Protein AF-A0A920VE33-F1 (afdb_monomer_lite)

Structure (mmCIF, N/CA/C/O backbone):
data_AF-A0A920VE33-F1
#
_entry.id   AF-A0A920VE33-F1
#
loop_
_atom_site.group_PDB
_atom_site.id
_atom_site.type_symbol
_atom_site.label_atom_id
_atom_site.label_alt_id
_atom_site.label_comp_id
_atom_site.label_asym_id
_atom_site.label_entity_id
_atom_site.label_seq_id
_atom_site.pdbx_PDB_ins_code
_atom_site.Cartn_x
_atom_site.Cartn_y
_atom_site.Cartn_z
_atom_site.occupancy
_atom_site.B_iso_or_equiv
_atom_site.auth_seq_id
_atom_site.auth_comp_id
_atom_site.auth_asym_id
_atom_site.auth_atom_id
_atom_site.pdbx_PDB_model_num
ATOM 1 N N . MET A 1 1 ? -6.353 5.360 2.117 1.00 61.34 1 MET A N 1
ATOM 2 C CA . MET A 1 1 ? -6.678 6.238 3.251 1.00 61.34 1 MET A CA 1
ATOM 3 C C . MET A 1 1 ? -7.922 7.069 2.972 1.00 61.34 1 MET A C 1
ATOM 5 O O . MET A 1 1 ? -8.581 7.424 3.932 1.00 61.34 1 MET A O 1
ATOM 9 N N . ALA A 1 2 ? -8.288 7.326 1.706 1.00 62.31 2 ALA A N 1
ATOM 10 C CA . ALA A 1 2 ? -9.435 8.159 1.325 1.00 62.31 2 ALA A CA 1
ATOM 11 C C . ALA A 1 2 ? -10.730 7.906 2.129 1.00 62.31 2 ALA A C 1
ATOM 13 O O . ALA A 1 2 ? -11.336 8.854 2.617 1.00 62.31 2 ALA A O 1
ATOM 14 N N . ASP A 1 3 ? -11.102 6.641 2.351 1.00 73.75 3 ASP A N 1
ATOM 15 C CA . ASP A 1 3 ? -12.324 6.295 3.099 1.00 73.75 3 ASP A CA 1
ATOM 16 C C . ASP A 1 3 ? -12.146 6.281 4.629 1.00 73.75 3 ASP A C 1
ATOM 18 O O . ASP A 1 3 ? -13.125 6.258 5.377 1.00 73.75 3 ASP A O 1
ATOM 22 N N . LYS A 1 4 ? -10.898 6.242 5.110 1.00 83.25 4 LYS A N 1
ATOM 23 C CA . LYS A 1 4 ? -10.553 6.191 6.535 1.00 83.25 4 LYS A CA 1
ATOM 24 C C . LYS A 1 4 ? -9.202 6.884 6.783 1.00 83.25 4 LYS A C 1
ATOM 26 O O . LYS A 1 4 ? -8.194 6.195 6.929 1.00 83.25 4 LYS A O 1
ATOM 31 N N . PRO A 1 5 ? -9.165 8.229 6.776 1.00 79.44 5 PRO A N 1
ATOM 32 C CA . PRO A 1 5 ? -7.918 8.995 6.848 1.00 79.44 5 PRO A CA 1
ATOM 33 C C . PRO A 1 5 ? -7.216 8.891 8.209 1.00 79.44 5 PRO A C 1
ATOM 35 O O . PRO A 1 5 ? -6.009 9.075 8.280 1.00 79.44 5 PRO A O 1
ATOM 38 N N . ASP A 1 6 ? -7.951 8.537 9.267 1.00 84.44 6 ASP A N 1
ATOM 39 C CA . ASP A 1 6 ? -7.420 8.395 10.630 1.00 84.44 6 ASP A CA 1
ATOM 40 C C . ASP A 1 6 ? -6.983 6.957 10.972 1.00 84.44 6 ASP A C 1
ATOM 42 O O . ASP A 1 6 ? -6.765 6.637 12.143 1.00 84.44 6 ASP A O 1
ATOM 46 N N . ALA A 1 7 ? -6.908 6.054 9.985 1.00 90.81 7 ALA A N 1
ATOM 47 C CA . ALA A 1 7 ? -6.475 4.679 10.234 1.00 90.81 7 ALA A CA 1
ATOM 48 C C . ALA A 1 7 ? -5.038 4.647 10.778 1.00 90.81 7 ALA A C 1
ATOM 50 O O . ALA A 1 7 ? -4.167 5.391 10.330 1.00 90.81 7 ALA A O 1
ATOM 51 N N . GLU A 1 8 ? -4.760 3.745 11.718 1.00 90.81 8 GLU A N 1
ATOM 52 C CA . GLU A 1 8 ? -3.427 3.645 12.320 1.00 90.81 8 GLU A CA 1
ATOM 53 C C . GLU A 1 8 ? -2.406 3.032 11.349 1.00 90.81 8 GLU A C 1
ATOM 55 O O . GLU A 1 8 ? -1.228 3.394 11.367 1.00 90.81 8 GLU A O 1
ATOM 60 N N . VAL A 1 9 ? -2.858 2.094 10.512 1.00 93.81 9 VAL A N 1
ATOM 61 C CA . VAL A 1 9 ? -2.021 1.310 9.600 1.00 93.81 9 VAL A CA 1
ATOM 62 C C . VAL A 1 9 ? -2.488 1.484 8.158 1.00 93.81 9 VAL A C 1
ATOM 64 O O . VAL A 1 9 ? -3.673 1.351 7.847 1.00 93.81 9 VAL A O 1
ATOM 67 N N . LEU A 1 10 ? -1.551 1.708 7.241 1.00 94.88 10 LEU A N 1
ATOM 68 C CA . LEU A 1 10 ? -1.817 1.555 5.817 1.00 94.88 10 LEU A CA 1
ATOM 69 C C . LEU A 1 10 ? -1.436 0.143 5.367 1.00 94.88 10 LEU A C 1
ATOM 71 O O . LEU A 1 10 ? -0.264 -0.204 5.333 1.00 94.88 10 LEU A O 1
ATOM 75 N N . PHE A 1 11 ? -2.412 -0.648 4.930 1.00 95.31 11 PHE A N 1
ATOM 76 C CA . PHE A 1 11 ? -2.139 -1.901 4.238 1.00 95.31 11 PHE A CA 1
ATOM 77 C C . PHE A 1 11 ? -1.890 -1.632 2.747 1.00 95.31 11 PHE A C 1
ATOM 79 O O . PHE A 1 11 ? -2.834 -1.448 1.977 1.00 95.31 11 PHE A O 1
ATOM 86 N N . TRP A 1 12 ? -0.618 -1.622 2.341 1.00 94.12 12 TRP A N 1
ATOM 87 C CA . TRP A 1 12 ? -0.226 -1.538 0.931 1.00 94.12 12 TRP A CA 1
ATOM 88 C C . TRP A 1 12 ? -0.457 -2.892 0.247 1.00 94.12 12 TRP A C 1
ATOM 90 O O . TRP A 1 12 ? 0.220 -3.881 0.539 1.00 94.12 12 TRP A O 1
ATOM 100 N N . VAL A 1 13 ? -1.427 -2.951 -0.666 1.00 94.44 13 VAL A N 1
ATOM 101 C CA . VAL A 1 13 ? -1.893 -4.203 -1.290 1.00 94.44 13 VAL A CA 1
ATOM 102 C C . VAL A 1 13 ? -0.879 -4.747 -2.300 1.00 94.44 13 VAL A C 1
ATOM 104 O O . VAL A 1 13 ? -0.642 -5.956 -2.375 1.00 94.44 13 VAL A O 1
ATOM 107 N N . GLY A 1 14 ? -0.266 -3.855 -3.067 1.00 92.31 14 GLY A N 1
ATOM 108 C CA . GLY A 1 14 ? 0.693 -4.145 -4.116 1.00 92.31 14 GLY A CA 1
ATOM 109 C C . GLY A 1 14 ? 0.023 -4.534 -5.435 1.00 92.31 14 GLY A C 1
ATOM 110 O O . GLY A 1 14 ? -1.116 -4.996 -5.502 1.00 92.31 14 GLY A O 1
ATOM 111 N N . CYS A 1 15 ? 0.783 -4.412 -6.523 1.00 91.50 15 CYS A N 1
ATOM 112 C CA . CYS A 1 15 ? 0.275 -4.634 -7.876 1.00 91.50 15 CYS A CA 1
ATOM 113 C C . CYS A 1 15 ? -0.148 -6.088 -8.144 1.00 91.50 15 CYS A C 1
ATOM 115 O O . CYS A 1 15 ? -1.147 -6.326 -8.817 1.00 91.50 15 CYS A O 1
ATOM 117 N N . THR A 1 16 ? 0.576 -7.078 -7.610 1.00 92.94 16 THR A N 1
ATOM 118 C CA . THR A 1 16 ? 0.268 -8.491 -7.888 1.00 92.94 16 THR A CA 1
ATOM 119 C C . THR A 1 16 ? -1.052 -8.921 -7.242 1.00 92.94 16 THR A C 1
ATOM 121 O O . THR A 1 16 ? -1.907 -9.432 -7.962 1.00 92.94 16 THR A O 1
ATOM 124 N N . PRO A 1 17 ? -1.295 -8.712 -5.933 1.00 91.81 17 PRO A N 1
ATOM 125 C CA . PRO A 1 17 ? -2.585 -9.060 -5.344 1.00 91.81 17 PRO A CA 1
ATOM 126 C C . PRO A 1 17 ? -3.747 -8.209 -5.866 1.00 91.81 17 PRO A C 1
ATOM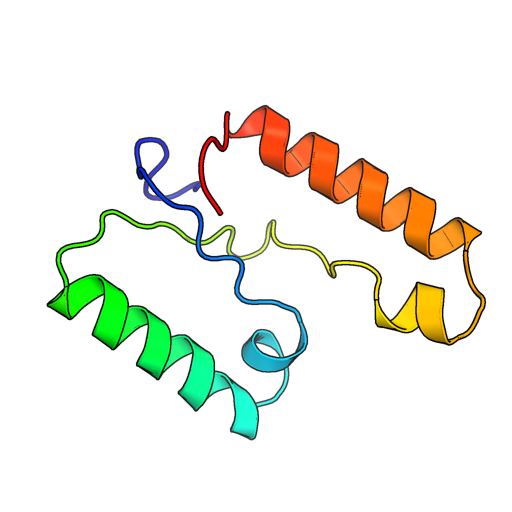 128 O O . PRO A 1 17 ? -4.876 -8.687 -5.820 1.00 91.81 17 PRO A O 1
ATOM 131 N N . ALA A 1 18 ? -3.496 -6.998 -6.375 1.00 91.12 18 ALA A N 1
ATOM 132 C CA . ALA A 1 18 ? -4.528 -6.159 -6.984 1.00 91.12 18 ALA A CA 1
ATOM 133 C C . ALA A 1 18 ? -4.951 -6.650 -8.385 1.00 91.12 18 ALA A C 1
ATOM 135 O O . ALA A 1 18 ? -6.147 -6.744 -8.671 1.00 91.12 18 ALA A O 1
ATOM 136 N N . LEU A 1 19 ? -3.989 -7.005 -9.245 1.00 90.06 19 LEU A N 1
ATOM 137 C CA . LEU A 1 19 ? -4.237 -7.283 -10.667 1.00 90.06 19 LEU A CA 1
ATOM 138 C C . LEU A 1 19 ? -4.426 -8.773 -10.986 1.00 90.06 19 LEU A C 1
ATOM 140 O O . LEU A 1 19 ? -5.245 -9.121 -11.834 1.00 90.06 19 LEU A O 1
ATOM 144 N N . GLU A 1 20 ? -3.706 -9.671 -10.310 1.00 93.88 20 GLU A N 1
ATOM 145 C CA . GLU A 1 20 ? -3.776 -11.109 -10.591 1.00 93.88 20 GLU A CA 1
ATOM 146 C C . GLU A 1 20 ? -4.917 -11.772 -9.814 1.00 93.88 20 GLU A C 1
ATOM 148 O O . GLU A 1 20 ? -4.871 -11.891 -8.586 1.00 93.88 20 GLU A O 1
ATOM 153 N N . GLN A 1 21 ? -5.927 -12.285 -10.526 1.00 93.62 21 GLN A N 1
ATOM 154 C CA . GLN A 1 21 ? -7.138 -12.867 -9.929 1.00 93.62 21 GLN A CA 1
ATOM 155 C C . GLN A 1 21 ? -6.828 -13.978 -8.912 1.00 93.62 21 GLN A C 1
ATOM 157 O O . GLN A 1 21 ? -7.455 -14.048 -7.850 1.00 93.62 21 GLN A O 1
ATOM 162 N N . ARG A 1 22 ? -5.828 -14.823 -9.200 1.00 93.25 22 ARG A N 1
ATOM 163 C CA . ARG A 1 22 ? -5.372 -15.883 -8.286 1.00 93.25 22 ARG A CA 1
ATOM 164 C C . ARG A 1 22 ? -4.786 -15.314 -6.989 1.00 93.25 22 ARG A C 1
ATOM 166 O O . ARG A 1 22 ? -4.942 -15.914 -5.928 1.00 93.25 22 ARG A O 1
ATOM 173 N N . SER A 1 23 ? -4.134 -14.160 -7.071 1.00 94.62 23 SER A N 1
ATOM 174 C CA . SER A 1 23 ? -3.432 -13.508 -5.962 1.00 94.62 23 SER A CA 1
ATOM 175 C C . SER A 1 23 ? -4.354 -12.634 -5.106 1.00 94.62 23 SER A C 1
ATOM 177 O O . SER A 1 23 ? -4.086 -12.454 -3.920 1.00 94.62 23 SER A O 1
ATOM 179 N N . GLN A 1 24 ? -5.489 -12.166 -5.636 1.00 95.00 24 GLN A N 1
ATOM 180 C CA . GLN A 1 24 ? -6.461 -11.360 -4.879 1.00 95.00 24 GLN A CA 1
ATOM 181 C C . GLN A 1 24 ? -6.977 -12.043 -3.601 1.00 95.00 24 GLN A C 1
ATOM 183 O O . GLN A 1 24 ? -7.313 -11.380 -2.617 1.00 95.00 24 GLN A O 1
ATOM 188 N N . ALA A 1 25 ? -7.053 -13.380 -3.586 1.00 96.19 25 ALA A N 1
ATOM 189 C CA . ALA A 1 25 ? -7.455 -14.128 -2.395 1.00 96.19 25 ALA A CA 1
ATOM 190 C C . ALA A 1 25 ? -6.499 -13.906 -1.210 1.00 96.19 25 ALA A C 1
ATOM 192 O O . ALA A 1 25 ? -6.944 -13.932 -0.062 1.00 96.19 25 ALA A O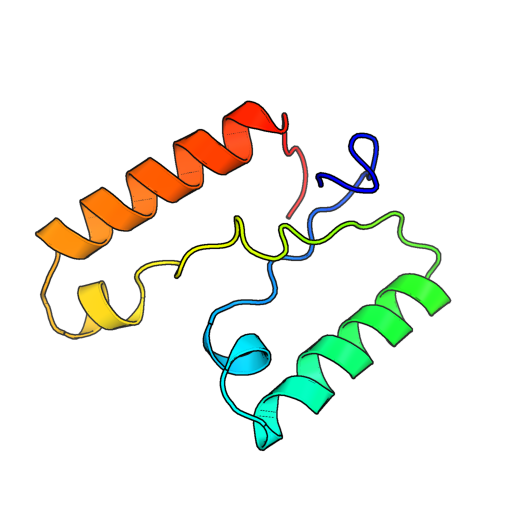 1
ATOM 193 N N . ILE A 1 26 ? -5.218 -13.637 -1.481 1.00 96.38 26 ILE A N 1
ATOM 194 C CA . ILE A 1 26 ? -4.194 -13.376 -0.466 1.00 96.38 26 ILE A CA 1
ATOM 195 C C . ILE A 1 26 ? -4.482 -12.039 0.220 1.00 96.38 26 ILE A C 1
ATOM 197 O O . ILE A 1 26 ? -4.634 -12.011 1.439 1.00 96.38 26 ILE A O 1
ATOM 201 N N . ALA A 1 27 ? -4.667 -10.961 -0.552 1.00 95.44 27 ALA A N 1
ATOM 202 C CA . ALA A 1 27 ? -4.992 -9.640 -0.006 1.00 95.44 27 ALA A CA 1
ATOM 203 C C . ALA A 1 27 ? -6.299 -9.658 0.801 1.00 95.44 27 ALA A C 1
ATOM 205 O O . ALA A 1 27 ? -6.351 -9.158 1.924 1.00 95.44 27 ALA A O 1
ATOM 206 N N . ARG A 1 28 ? -7.341 -10.327 0.283 1.00 95.88 28 ARG A N 1
ATOM 207 C CA . ARG A 1 28 ? -8.609 -10.508 1.011 1.00 95.88 28 ARG A CA 1
ATOM 208 C C . ARG A 1 28 ? -8.432 -11.293 2.311 1.00 95.88 28 ARG A C 1
ATOM 210 O O . ARG A 1 28 ? -9.106 -10.996 3.294 1.00 95.88 28 ARG A O 1
ATOM 217 N N . SER A 1 29 ? -7.562 -12.300 2.328 1.00 97.50 29 SER A N 1
ATOM 218 C CA . SER A 1 29 ? -7.291 -13.086 3.537 1.00 97.50 29 SER A CA 1
ATOM 219 C C . SER A 1 29 ? -6.512 -12.273 4.565 1.00 97.50 29 SER A C 1
ATOM 221 O O . SER A 1 29 ? -6.877 -12.295 5.736 1.00 97.50 29 SER A O 1
ATOM 223 N N . MET A 1 30 ? -5.524 -11.485 4.133 1.00 97.00 30 MET A N 1
ATOM 224 C CA . MET A 1 30 ? -4.801 -10.564 5.012 1.00 97.00 30 MET A CA 1
ATOM 225 C C . MET A 1 30 ? -5.749 -9.537 5.641 1.00 97.00 30 MET A C 1
ATOM 227 O O . MET A 1 30 ? -5.778 -9.395 6.859 1.00 97.00 30 MET A O 1
ATOM 231 N N . ALA A 1 31 ? -6.618 -8.912 4.842 1.00 95.88 31 ALA A N 1
ATOM 232 C CA . ALA A 1 31 ? -7.619 -7.974 5.347 1.00 95.88 31 ALA A CA 1
ATOM 233 C C . ALA A 1 31 ? -8.557 -8.613 6.392 1.00 95.88 31 ALA A C 1
ATOM 235 O O . ALA A 1 31 ? -8.908 -7.978 7.386 1.00 95.88 31 ALA A O 1
ATOM 236 N N . LYS A 1 32 ? -8.941 -9.887 6.210 1.00 97.75 32 LYS A N 1
ATOM 237 C CA . LYS A 1 32 ? -9.720 -10.635 7.213 1.00 97.75 32 LYS A CA 1
ATOM 238 C C . LYS A 1 32 ? -8.937 -10.849 8.508 1.00 97.75 32 LYS A C 1
ATOM 240 O O . LYS A 1 32 ? -9.525 -10.701 9.574 1.00 97.75 32 LYS A O 1
ATOM 245 N N . VAL A 1 33 ? -7.649 -11.185 8.421 1.00 97.75 33 VAL A N 1
ATOM 246 C CA . VAL A 1 33 ? -6.778 -11.360 9.595 1.00 97.75 33 VAL A CA 1
ATOM 247 C C . VAL A 1 33 ? -6.632 -10.044 10.354 1.00 97.75 33 VAL A C 1
ATOM 249 O O . VAL A 1 33 ? -6.873 -10.025 11.556 1.00 97.75 33 VAL A O 1
ATOM 252 N N . LEU A 1 34 ? -6.331 -8.941 9.663 1.00 96.12 34 LEU A N 1
ATOM 253 C CA . LEU A 1 34 ? -6.218 -7.612 10.275 1.00 96.12 34 LEU A CA 1
ATOM 254 C C . LEU A 1 34 ? -7.522 -7.198 10.967 1.00 96.1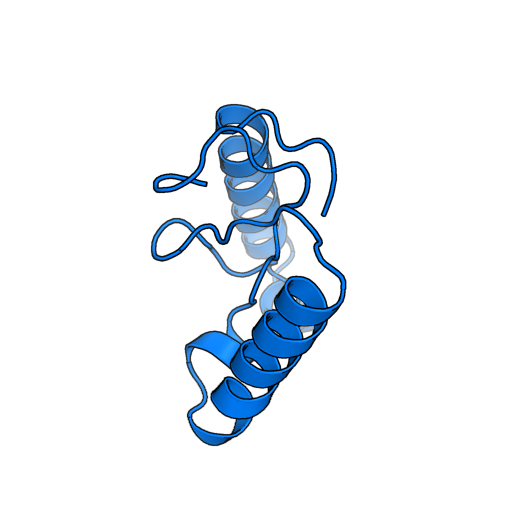2 34 LEU A C 1
ATOM 256 O O . LEU A 1 34 ? -7.507 -6.764 12.117 1.00 96.12 34 LEU A O 1
ATOM 260 N N . LYS A 1 35 ? -8.665 -7.431 10.310 1.00 95.94 35 LYS A N 1
ATOM 261 C CA . LYS A 1 35 ? -9.985 -7.169 10.893 1.00 95.94 35 LYS A CA 1
ATOM 262 C C . LYS A 1 35 ? -10.264 -8.035 12.125 1.00 95.94 35 LYS A C 1
ATOM 264 O O . LYS A 1 35 ? -10.799 -7.530 13.105 1.00 95.94 35 LYS A O 1
ATOM 269 N N . ALA A 1 36 ? -9.912 -9.321 12.091 1.00 97.81 36 ALA A N 1
ATOM 270 C CA . ALA A 1 36 ? -10.081 -10.228 13.228 1.00 97.81 36 ALA A CA 1
ATOM 271 C C . ALA A 1 36 ? -9.156 -9.875 14.404 1.00 97.81 36 ALA A C 1
ATOM 273 O O . ALA A 1 36 ? -9.542 -10.045 15.556 1.00 97.81 36 ALA A O 1
ATOM 274 N N . ALA A 1 37 ? -7.965 -9.349 14.114 1.00 97.12 37 ALA A N 1
ATOM 275 C CA . ALA A 1 37 ? -7.023 -8.846 15.105 1.00 97.12 37 ALA A CA 1
ATOM 276 C C . ALA A 1 37 ? -7.412 -7.464 15.670 1.00 97.12 37 ALA A C 1
ATOM 278 O O . ALA A 1 37 ? -6.741 -6.972 16.572 1.00 97.12 37 ALA A O 1
ATOM 279 N N . GLY A 1 38 ? -8.477 -6.836 15.155 1.00 95.69 38 GLY A N 1
ATOM 280 C CA . GLY A 1 38 ? -8.913 -5.506 15.582 1.00 95.69 38 GLY A CA 1
ATOM 281 C C . GLY A 1 38 ? -7.955 -4.384 15.177 1.00 95.69 38 GLY A C 1
ATOM 282 O O . GLY A 1 38 ? -7.991 -3.319 15.786 1.00 95.69 38 GLY A O 1
ATOM 283 N N . VAL A 1 39 ? -7.100 -4.611 14.174 1.00 95.44 39 VAL A N 1
ATOM 284 C CA . VAL A 1 39 ? -6.182 -3.587 13.664 1.00 95.44 39 VAL A CA 1
ATOM 285 C C . VAL A 1 39 ? -6.989 -2.531 12.921 1.00 95.44 39 VAL A C 1
ATOM 287 O O . VAL A 1 39 ? -7.789 -2.859 12.040 1.00 95.44 39 VAL A O 1
ATOM 290 N N . ASP A 1 40 ? -6.765 -1.262 13.255 1.00 93.56 40 ASP A N 1
ATOM 291 C CA . ASP A 1 40 ? -7.306 -0.155 12.482 1.00 93.56 40 ASP A CA 1
ATOM 292 C C . ASP A 1 40 ? -6.439 0.083 11.240 1.00 93.56 40 ASP A C 1
ATOM 294 O O . ASP A 1 40 ? -5.351 0.651 11.334 1.00 93.56 40 ASP A O 1
ATOM 298 N N . PHE A 1 41 ? -6.914 -0.381 10.081 1.00 94.69 41 PHE A N 1
ATOM 299 C CA . PHE A 1 41 ? -6.195 -0.237 8.822 1.00 94.69 41 PHE A CA 1
ATOM 300 C C . PHE A 1 41 ? -7.045 0.356 7.694 1.00 94.69 41 PHE A C 1
ATOM 302 O O . PHE A 1 41 ? -8.267 0.187 7.648 1.00 94.69 41 PHE A O 1
ATOM 309 N N . ALA A 1 42 ? -6.364 0.987 6.738 1.00 94.75 42 ALA A N 1
ATOM 310 C CA . ALA A 1 42 ? -6.910 1.444 5.463 1.00 94.75 42 ALA A CA 1
ATOM 311 C C . ALA A 1 42 ? -6.069 0.925 4.285 1.00 94.75 42 ALA A C 1
ATOM 313 O O . ALA A 1 42 ? -4.962 0.430 4.473 1.00 94.75 42 ALA A O 1
ATOM 314 N N . ILE A 1 43 ? -6.584 1.064 3.062 1.00 94.06 43 ILE A N 1
ATOM 315 C CA . ILE A 1 43 ? -5.855 0.820 1.802 1.00 94.06 43 ILE A CA 1
ATOM 316 C C . ILE A 1 43 ? -5.856 2.099 0.961 1.00 94.06 43 ILE A C 1
ATOM 318 O O . ILE A 1 43 ? -6.731 2.944 1.157 1.00 94.06 43 ILE A O 1
ATOM 322 N N . LEU A 1 44 ? -4.907 2.270 0.038 1.00 92.00 44 LEU A N 1
ATOM 323 C CA . LEU A 1 44 ? -4.866 3.437 -0.860 1.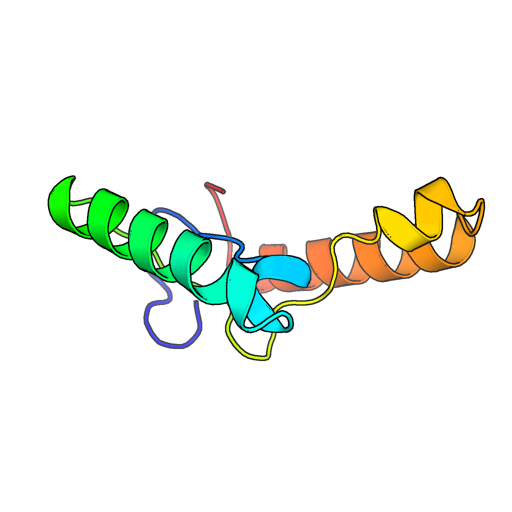00 92.00 44 LEU A CA 1
ATOM 324 C C . LEU A 1 44 ? -5.877 3.356 -2.018 1.00 92.00 44 LEU A C 1
ATOM 326 O O . LEU A 1 44 ? -6.255 4.391 -2.552 1.00 92.00 44 LEU A O 1
ATOM 330 N N . GLY A 1 45 ? -6.363 2.159 -2.360 1.00 89.75 45 GLY A N 1
ATOM 331 C CA . GLY A 1 45 ? -7.301 1.988 -3.472 1.00 89.75 45 GLY A CA 1
ATOM 332 C C . GLY A 1 45 ? -6.642 2.347 -4.805 1.00 89.75 45 GLY A C 1
ATOM 333 O O . GLY A 1 45 ? -5.522 1.914 -5.065 1.00 89.75 45 GLY A O 1
ATOM 334 N N . ASP A 1 46 ? -7.321 3.152 -5.621 1.00 89.44 46 ASP A N 1
ATOM 335 C CA . ASP A 1 46 ? -6.843 3.549 -6.955 1.00 89.44 46 ASP A CA 1
ATOM 336 C C . ASP A 1 46 ? -5.636 4.504 -6.918 1.00 89.44 46 ASP A C 1
ATOM 338 O O . ASP A 1 46 ? -4.944 4.666 -7.921 1.00 89.44 46 ASP A O 1
ATOM 342 N N . GLU A 1 47 ? -5.352 5.121 -5.768 1.00 90.62 47 GLU A N 1
ATOM 343 C CA . GLU A 1 47 ? -4.164 5.964 -5.576 1.00 90.62 47 GLU A CA 1
ATOM 344 C C . GLU A 1 47 ? -2.895 5.144 -5.306 1.00 90.62 47 GLU A C 1
ATOM 346 O O . GLU A 1 47 ? -1.785 5.681 -5.295 1.00 90.62 47 GLU A O 1
ATOM 351 N N . GLU A 1 48 ? -3.031 3.833 -5.093 1.00 91.75 48 GLU A N 1
ATOM 352 C CA . GLU A 1 48 ? -1.886 2.956 -4.905 1.00 91.75 48 GLU A CA 1
ATOM 353 C C . GLU A 1 48 ? -1.141 2.732 -6.222 1.00 91.75 48 GLU A C 1
ATOM 355 O O . GLU A 1 48 ? -1.695 2.243 -7.207 1.00 91.75 48 GLU A O 1
ATOM 360 N N . THR A 1 49 ? 0.157 3.021 -6.222 1.00 91.88 49 THR A N 1
ATOM 361 C CA . THR A 1 49 ? 1.031 2.757 -7.367 1.00 91.88 49 THR A CA 1
ATOM 362 C C . THR A 1 49 ? 1.996 1.606 -7.059 1.00 91.88 49 THR A C 1
ATOM 364 O O . THR A 1 49 ? 2.197 1.194 -5.916 1.00 91.88 49 THR A O 1
ATOM 367 N N . CYS A 1 50 ? 2.577 1.011 -8.104 1.00 93.06 50 CYS A N 1
ATOM 368 C CA . CYS A 1 50 ? 3.597 -0.024 -7.963 1.00 93.06 50 CYS A CA 1
ATOM 369 C C . CYS A 1 50 ? 4.792 0.482 -7.135 1.00 93.06 50 CYS A C 1
ATOM 371 O O . CYS A 1 50 ? 5.256 1.606 -7.316 1.00 93.06 50 CYS A O 1
ATOM 373 N N . THR A 1 51 ? 5.363 -0.388 -6.300 1.00 93.62 51 THR A N 1
ATOM 374 C CA . THR A 1 51 ? 6.578 -0.095 -5.516 1.00 93.62 51 THR A CA 1
ATOM 375 C C . THR A 1 51 ? 7.830 0.100 -6.378 1.00 93.62 51 THR A C 1
ATOM 377 O O . THR A 1 51 ? 8.855 0.564 -5.888 1.00 93.62 51 THR A O 1
ATOM 380 N N . GLY A 1 52 ? 7.778 -0.289 -7.656 1.00 95.12 52 GLY A N 1
ATOM 381 C CA . GLY A 1 52 ? 8.901 -0.204 -8.587 1.00 95.12 52 GLY A CA 1
ATOM 382 C C . GLY A 1 52 ? 9.896 -1.370 -8.511 1.00 95.12 52 GLY A C 1
ATOM 383 O O . GLY A 1 52 ? 10.852 -1.371 -9.284 1.00 95.12 52 GLY A O 1
ATOM 384 N N . ASP A 1 53 ? 9.667 -2.389 -7.665 1.00 94.75 53 ASP A N 1
ATOM 385 C CA . ASP A 1 53 ? 10.532 -3.587 -7.577 1.00 94.75 53 ASP A CA 1
ATOM 386 C C . ASP A 1 53 ? 10.787 -4.252 -8.949 1.00 94.75 53 ASP A C 1
ATOM 388 O O . ASP A 1 53 ? 11.957 -4.478 -9.273 1.00 94.75 53 ASP A O 1
ATOM 392 N N . PRO A 1 54 ? 9.777 -4.472 -9.822 1.00 93.81 54 PRO A N 1
ATOM 393 C CA . PRO A 1 54 ? 10.027 -5.048 -11.142 1.00 93.81 54 PRO A CA 1
ATOM 394 C C . PRO A 1 54 ? 10.924 -4.166 -12.017 1.00 93.81 54 PRO A C 1
ATOM 396 O O . PRO A 1 54 ? 11.847 -4.671 -12.653 1.00 93.81 54 PRO A O 1
ATOM 399 N N . ALA A 1 55 ? 10.686 -2.849 -12.031 1.00 95.81 55 ALA A N 1
ATOM 400 C CA . ALA A 1 55 ? 11.486 -1.905 -12.810 1.00 95.81 55 ALA A CA 1
ATOM 401 C C . ALA A 1 55 ? 12.952 -1.936 -12.363 1.00 95.81 55 ALA A C 1
ATOM 403 O O . ALA A 1 55 ? 13.851 -2.074 -13.195 1.00 95.81 55 ALA A O 1
ATOM 404 N N . ARG A 1 56 ? 13.181 -1.918 -11.045 1.00 96.75 56 ARG A N 1
ATOM 405 C CA . ARG A 1 56 ? 14.518 -1.994 -10.456 1.00 96.75 56 ARG A CA 1
ATOM 406 C C . ARG A 1 56 ? 15.225 -3.307 -10.788 1.00 96.75 56 ARG A C 1
ATOM 408 O O . ARG A 1 56 ? 16.379 -3.290 -11.207 1.00 96.75 56 ARG A O 1
ATOM 415 N N . ARG A 1 57 ? 14.533 -4.446 -10.665 1.00 96.25 57 ARG A N 1
ATOM 416 C CA . ARG A 1 57 ? 15.085 -5.778 -10.988 1.00 96.25 57 ARG A CA 1
ATOM 417 C C . ARG A 1 57 ? 15.453 -5.935 -12.460 1.00 96.25 57 ARG A C 1
ATOM 419 O O . ARG A 1 57 ? 16.401 -6.647 -12.770 1.00 96.25 57 ARG A O 1
ATOM 426 N N . MET A 1 58 ? 14.732 -5.263 -13.354 1.00 96.94 58 MET A N 1
ATOM 427 C CA . MET A 1 58 ? 15.047 -5.218 -14.786 1.00 96.94 58 MET A CA 1
ATOM 428 C C . MET A 1 58 ? 16.168 -4.220 -15.130 1.00 96.94 58 MET A C 1
ATOM 430 O O . MET A 1 58 ? 16.492 -4.055 -16.303 1.00 96.94 58 MET A O 1
ATOM 434 N N . GLY A 1 59 ? 16.756 -3.544 -14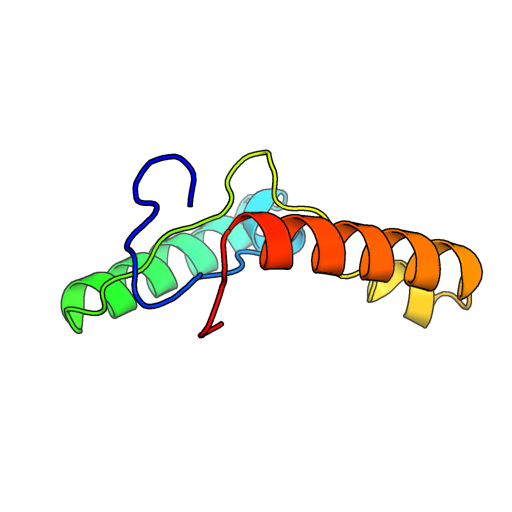.137 1.00 97.50 59 GLY A N 1
ATOM 435 C CA . GLY A 1 59 ? 17.815 -2.551 -14.329 1.00 97.50 59 GLY A CA 1
ATOM 436 C C . GLY A 1 59 ? 17.315 -1.165 -14.744 1.00 97.50 59 GLY A C 1
ATOM 437 O O . GLY A 1 59 ? 18.124 -0.289 -15.043 1.00 97.50 59 GLY A O 1
ATOM 438 N N . ASN A 1 60 ? 15.999 -0.929 -14.748 1.00 97.88 60 ASN A N 1
ATOM 439 C CA . ASN A 1 60 ? 15.419 0.382 -15.029 1.00 97.88 60 ASN A CA 1
ATOM 440 C C . ASN A 1 60 ? 15.367 1.232 -13.751 1.00 97.88 60 ASN A C 1
ATOM 442 O O . ASN A 1 60 ? 14.304 1.484 -13.178 1.00 97.88 60 ASN A O 1
ATOM 446 N N . GLU A 1 61 ? 16.547 1.654 -13.296 1.00 97.31 61 GLU A N 1
ATOM 447 C CA . GLU A 1 61 ? 16.706 2.434 -12.066 1.00 97.31 61 GLU A CA 1
ATOM 448 C C . GLU A 1 61 ? 16.000 3.794 -12.165 1.00 97.31 61 GLU A C 1
ATOM 450 O O . GLU A 1 61 ? 15.376 4.226 -11.204 1.00 97.31 61 GLU A O 1
ATOM 455 N N . TYR A 1 62 ? 16.012 4.442 -13.336 1.00 97.56 62 TYR A N 1
ATOM 456 C CA . TYR A 1 62 ? 15.340 5.733 -13.525 1.00 97.56 62 TYR A CA 1
ATOM 457 C C . TYR A 1 62 ? 13.829 5.644 -13.268 1.00 97.56 62 TYR A C 1
ATOM 459 O O . TYR A 1 62 ? 13.279 6.447 -12.517 1.00 97.56 62 TYR A O 1
ATOM 467 N N . LEU A 1 63 ? 13.161 4.631 -13.830 1.00 97.00 63 LEU A N 1
ATOM 468 C CA . LEU A 1 63 ? 11.737 4.414 -13.578 1.00 97.00 63 LEU A CA 1
ATOM 469 C C . LEU A 1 63 ? 11.465 4.042 -12.116 1.00 97.00 63 LEU A C 1
ATOM 471 O O . LEU A 1 63 ? 10.473 4.497 -11.552 1.00 97.00 63 LEU A O 1
ATOM 475 N N . PHE A 1 64 ? 12.337 3.247 -11.489 1.00 97.94 64 PHE A N 1
ATOM 476 C CA . PHE A 1 64 ? 12.225 2.963 -10.059 1.00 97.94 64 PHE A CA 1
ATOM 477 C C . PHE A 1 64 ? 12.275 4.249 -9.223 1.00 97.94 64 PHE A C 1
ATOM 479 O O . PHE A 1 64 ? 11.422 4.420 -8.358 1.00 97.94 64 PHE A O 1
ATOM 486 N N . GLN A 1 65 ? 13.201 5.170 -9.508 1.00 97.62 65 GLN A N 1
ATOM 487 C CA . GLN A 1 65 ? 13.306 6.446 -8.790 1.00 97.62 65 GLN A CA 1
ATOM 488 C C . GLN A 1 65 ? 12.039 7.302 -8.954 1.00 97.62 65 GLN A C 1
ATOM 490 O O . GLN A 1 65 ? 11.558 7.858 -7.971 1.00 97.62 65 GLN A O 1
ATOM 495 N N . ILE A 1 66 ? 11.446 7.350 -10.156 1.00 97.50 66 ILE A N 1
ATOM 496 C CA . ILE A 1 66 ? 10.168 8.050 -10.388 1.00 97.50 66 ILE A CA 1
ATOM 497 C C . ILE A 1 66 ? 9.043 7.438 -9.544 1.00 97.50 66 ILE A C 1
ATOM 499 O O . ILE A 1 66 ? 8.340 8.160 -8.841 1.00 97.50 66 ILE A O 1
ATOM 503 N N . LEU A 1 67 ? 8.881 6.112 -9.590 1.00 96.50 67 LEU A N 1
ATOM 504 C CA . LEU A 1 67 ? 7.821 5.419 -8.849 1.00 96.50 67 LEU A CA 1
ATOM 505 C C . LEU A 1 67 ? 8.022 5.542 -7.333 1.00 96.50 67 LEU A C 1
ATOM 507 O O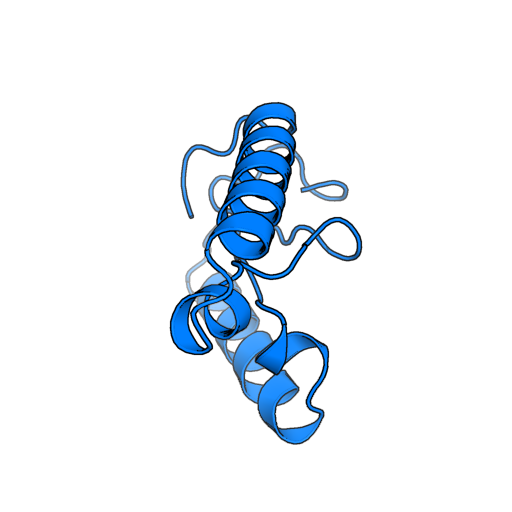 . LEU A 1 67 ? 7.064 5.755 -6.597 1.00 96.50 67 LEU A O 1
ATOM 511 N N . ALA A 1 68 ? 9.265 5.440 -6.858 1.00 96.25 68 ALA A N 1
ATOM 512 C CA . ALA A 1 68 ? 9.601 5.629 -5.453 1.00 96.25 68 ALA A CA 1
ATOM 513 C C . ALA A 1 68 ? 9.258 7.048 -4.984 1.00 96.25 68 ALA A C 1
ATOM 515 O O . ALA A 1 68 ? 8.625 7.199 -3.942 1.00 96.25 68 ALA A O 1
ATOM 516 N N . GLN A 1 69 ? 9.614 8.069 -5.768 1.00 96.94 69 GLN A N 1
ATOM 517 C CA . GLN A 1 69 ? 9.306 9.461 -5.451 1.00 96.94 69 GLN A CA 1
ATOM 518 C C . GLN A 1 69 ? 7.792 9.713 -5.406 1.00 96.94 69 GLN A C 1
ATOM 520 O O . GLN A 1 69 ? 7.301 10.272 -4.428 1.00 96.94 69 GLN A O 1
ATOM 525 N N . GLN A 1 70 ? 7.045 9.225 -6.400 1.00 96.19 70 GLN A N 1
ATOM 526 C CA . GLN A 1 70 ? 5.583 9.327 -6.422 1.00 96.19 70 GLN A CA 1
ATOM 527 C C . GLN A 1 70 ? 4.953 8.666 -5.186 1.00 96.19 70 GLN A C 1
ATOM 529 O O . GLN A 1 70 ? 4.095 9.253 -4.534 1.00 96.19 70 GLN A O 1
ATOM 534 N N . ASN A 1 71 ? 5.413 7.467 -4.821 1.00 94.62 71 ASN A N 1
ATOM 535 C CA . ASN A 1 71 ? 4.916 6.776 -3.635 1.00 94.62 71 ASN A CA 1
ATOM 536 C C . ASN A 1 71 ? 5.222 7.552 -2.345 1.00 94.62 71 ASN A C 1
ATOM 538 O O . ASN A 1 71 ? 4.363 7.639 -1.473 1.00 94.62 71 ASN A O 1
ATOM 542 N N . ILE A 1 72 ? 6.420 8.133 -2.216 1.00 94.88 72 ILE A N 1
ATOM 543 C CA . ILE A 1 72 ? 6.781 8.979 -1.067 1.00 94.88 72 ILE A CA 1
ATOM 544 C C . ILE A 1 72 ? 5.830 10.177 -0.967 1.00 94.88 72 ILE A C 1
ATOM 546 O O . ILE A 1 72 ? 5.349 10.485 0.121 1.00 94.88 72 ILE A O 1
ATOM 550 N N . GLU A 1 73 ? 5.532 10.834 -2.086 1.00 95.00 73 GLU A N 1
ATOM 551 C CA . GLU A 1 73 ? 4.610 11.973 -2.131 1.00 95.00 73 GLU A CA 1
ATOM 552 C C . GLU A 1 73 ? 3.196 11.584 -1.689 1.00 95.00 73 GLU A C 1
ATOM 554 O O . GLU A 1 73 ? 2.632 12.248 -0.818 1.00 95.00 73 GLU A O 1
ATOM 559 N N . THR A 1 74 ? 2.660 10.474 -2.203 1.00 93.50 74 THR A N 1
ATOM 560 C CA . THR A 1 74 ? 1.345 9.954 -1.799 1.00 93.50 74 THR A CA 1
ATOM 561 C C . THR A 1 74 ? 1.312 9.559 -0.321 1.00 93.50 74 THR A C 1
ATOM 563 O O . THR A 1 74 ? 0.368 9.885 0.392 1.00 93.50 74 THR A O 1
ATOM 566 N N . LEU A 1 75 ? 2.336 8.872 0.190 1.00 92.88 75 LEU A N 1
ATOM 567 C CA . LEU A 1 75 ? 2.372 8.490 1.607 1.00 92.88 75 LEU A CA 1
ATOM 568 C C . LEU A 1 75 ? 2.452 9.715 2.527 1.00 92.88 75 LEU A C 1
ATOM 570 O O . LEU A 1 75 ? 1.776 9.755 3.556 1.00 92.88 75 LEU A O 1
ATOM 574 N N . ASN A 1 76 ? 3.227 10.727 2.134 1.00 93.19 76 ASN A N 1
ATOM 575 C CA . ASN A 1 76 ? 3.336 11.979 2.877 1.00 93.19 76 ASN A CA 1
ATOM 576 C C . ASN A 1 76 ? 2.025 12.776 2.862 1.00 93.19 76 ASN A C 1
ATOM 578 O O . ASN A 1 76 ? 1.680 13.365 3.885 1.00 93.19 76 ASN A O 1
ATOM 582 N N . SER A 1 77 ? 1.266 12.785 1.756 1.00 91.88 77 SER A N 1
ATOM 583 C CA . SER A 1 77 ? -0.025 13.495 1.702 1.00 91.88 77 SER A CA 1
ATOM 584 C C . SER A 1 77 ? -1.072 12.917 2.655 1.00 91.88 77 SER A C 1
ATOM 586 O O . SER A 1 77 ? -1.990 13.627 3.054 1.00 91.88 77 SER A O 1
ATOM 588 N N . TYR A 1 78 ? -0.920 11.646 3.030 1.00 90.12 78 TYR A N 1
ATOM 589 C CA . TYR A 1 78 ? -1.781 10.952 3.985 1.00 90.12 78 TYR A CA 1
ATOM 590 C C . TYR A 1 78 ? -1.200 10.866 5.406 1.00 90.12 78 TYR A C 1
ATOM 592 O O . TYR A 1 78 ? -1.803 10.204 6.244 1.00 90.12 78 TYR A O 1
ATOM 600 N N . ASP A 1 79 ? -0.052 11.503 5.686 1.00 89.12 79 ASP A N 1
ATOM 601 C CA . ASP A 1 79 ? 0.659 11.429 6.981 1.00 89.12 79 ASP A CA 1
ATOM 602 C C . ASP A 1 79 ? 0.799 9.980 7.495 1.00 89.12 79 ASP A C 1
ATOM 604 O O . ASP A 1 79 ? 0.564 9.677 8.667 1.00 89.12 79 ASP A O 1
ATOM 608 N N . VAL A 1 80 ? 1.136 9.044 6.598 1.00 88.75 80 VAL A N 1
ATOM 609 C CA . VAL A 1 80 ? 1.196 7.614 6.931 1.00 88.75 80 VAL A CA 1
ATOM 610 C C . VAL A 1 80 ? 2.338 7.347 7.912 1.00 88.75 80 VAL A C 1
ATOM 612 O O . VAL A 1 80 ? 3.509 7.534 7.589 1.00 88.75 80 VAL A O 1
ATOM 615 N N . LYS A 1 81 ? 2.001 6.849 9.108 1.00 85.25 81 LYS A N 1
ATOM 616 C CA . LYS A 1 81 ? 2.979 6.590 10.189 1.00 85.25 81 LYS A CA 1
ATOM 617 C C . LYS A 1 81 ? 3.396 5.133 10.302 1.00 85.25 81 LYS A C 1
ATOM 619 O O . LYS A 1 81 ? 4.475 4.850 10.822 1.00 85.25 81 LYS A O 1
ATOM 624 N N . LYS A 1 82 ? 2.537 4.210 9.863 1.00 87.25 82 LYS A N 1
ATOM 625 C CA . LYS A 1 82 ? 2.762 2.762 9.930 1.00 87.25 82 LYS A CA 1
ATOM 626 C C . LYS A 1 82 ? 2.263 2.086 8.656 1.00 87.25 82 LYS A C 1
ATOM 628 O O . LYS A 1 82 ? 1.180 2.410 8.166 1.00 87.25 82 LYS A O 1
ATOM 633 N N . LEU A 1 83 ? 3.070 1.150 8.164 1.00 85.25 83 LEU A N 1
ATOM 634 C CA . LEU A 1 83 ? 2.877 0.393 6.930 1.00 85.25 83 LEU A CA 1
ATOM 635 C C . LEU A 1 83 ? 3.031 -1.105 7.213 1.00 85.25 83 LEU A C 1
ATOM 637 O O . LEU A 1 83 ? 3.934 -1.438 8.017 1.00 85.25 83 LEU A O 1
#

Radius of gyration: 13.72 Å; chains: 1; bounding box: 30×29×31 Å

Foldseek 3Di:
DVVCLPFQAEDECADCCVPPPVNVVVSVVVVVVCVVVVHRYDYPPPLRDHCCVVCVVVVVVVVNVVRPVSVVVVCVVSVHDHD

pLDDT: mean 92.69, std 6.42, range [61.34, 97.94]

Secondary structure (DSSP, 8-state):
-TT-TT-SEE----HHHHH-TTTHHHHHHHHHHHHHTT--EE--GGG----SHHHHHTT-HHHHHHHHHHHHHHHHHTT----

Sequence (83 aa):
MADKPDAEVLFWVGCTPALEQRSQAIARSMAKVLKAAGVDFAILGDEETCTGDPARRMGNEYLFQILAQQNIETLNSYDVKKL